Protein AF-A0A0A1CW19-F1 (afdb_monomer)

Solvent-accessible surface area (backbone atoms only — not comparable to full-atom values): 6695 Å² total; per-residue (Å²): 133,84,69,88,74,48,44,79,39,56,36,86,91,79,64,48,72,19,21,34,36,38,58,78,38,98,82,51,69,32,22,37,24,20,38,80,89,63,50,73,52,76,68,71,34,39,63,66,65,31,48,51,51,32,56,74,57,38,62,57,76,76,76,52,91,82,75,88,80,74,73,87,79,96,74,92,66,92,81,81,86,79,86,76,82,73,84,88,76,88,82,73,86,78,83,84,77,80,80,134

Radius of gyration: 20.57 Å; Cα contacts (8 Å, |Δi|>4): 118; chains: 1; bounding box: 57×41×46 Å

Sequence (100 aa):
MSIDNWLKVTRPDDGETVGYLAPLAADYSLLQPRTLLGHALGTATDFLDGEERLAAHGISELAERWQLQDAPPLSCVPVSVSLRFHPTALWWPRPSWSRP

pLDDT: mean 78.39, std 20.27, range [36.84, 97.56]

Structure (mmCIF, N/CA/C/O backbone):
data_AF-A0A0A1CW19-F1
#
_entry.id   AF-A0A0A1CW19-F1
#
loop_
_atom_site.group_PDB
_atom_site.id
_atom_site.type_symbol
_atom_site.label_atom_id
_atom_site.label_alt_id
_atom_site.label_comp_id
_atom_site.label_asym_id
_atom_site.label_entity_id
_atom_site.label_seq_id
_atom_site.pdbx_PDB_ins_code
_atom_site.Cartn_x
_atom_site.Cartn_y
_atom_site.Cartn_z
_atom_site.occupancy
_atom_site.B_iso_or_equiv
_atom_site.auth_seq_id
_atom_site.auth_comp_id
_atom_site.auth_asym_id
_atom_site.auth_atom_id
_atom_site.pdbx_PDB_model_num
ATOM 1 N N . MET A 1 1 ? 16.927 4.317 -0.169 1.00 53.00 1 MET A N 1
ATOM 2 C CA . MET A 1 1 ? 15.671 4.268 -0.943 1.00 53.00 1 MET A CA 1
ATOM 3 C C . MET A 1 1 ? 14.838 5.451 -0.500 1.00 53.00 1 MET A C 1
ATOM 5 O O . MET A 1 1 ? 14.482 5.498 0.668 1.00 53.00 1 MET A O 1
ATOM 9 N N . SER A 1 2 ? 14.648 6.439 -1.374 1.00 68.94 2 SER A N 1
ATOM 10 C CA . SER A 1 2 ? 13.689 7.519 -1.128 1.00 68.94 2 SER A CA 1
ATOM 11 C C . SER A 1 2 ? 12.277 6.961 -1.357 1.00 68.94 2 SER A C 1
ATOM 13 O O . SER A 1 2 ? 12.087 6.127 -2.242 1.00 68.94 2 SER A O 1
ATOM 15 N N . ILE A 1 3 ? 11.328 7.370 -0.515 1.00 79.31 3 ILE A N 1
ATOM 16 C CA . ILE A 1 3 ? 9.903 7.003 -0.602 1.00 79.31 3 ILE A CA 1
ATOM 17 C C . ILE A 1 3 ? 9.082 8.080 -1.321 1.00 79.31 3 ILE A C 1
ATOM 19 O O . ILE A 1 3 ? 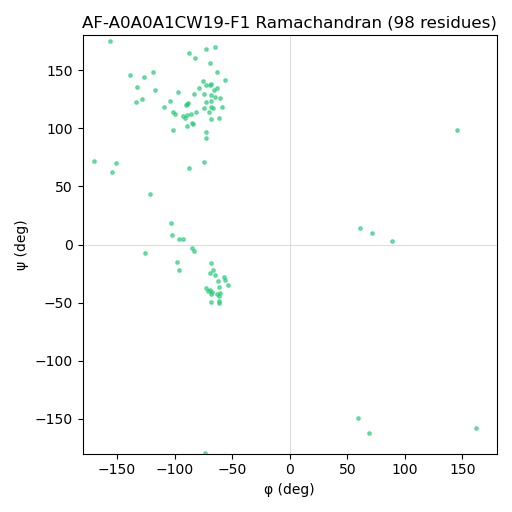7.864 7.971 -1.417 1.00 79.31 3 ILE A O 1
ATOM 23 N N . ASP A 1 4 ? 9.746 9.117 -1.836 1.00 85.25 4 ASP A N 1
ATOM 24 C CA . ASP A 1 4 ? 9.098 10.310 -2.390 1.00 85.25 4 ASP A CA 1
ATOM 25 C C . ASP A 1 4 ? 8.329 10.009 -3.690 1.00 85.25 4 ASP A C 1
ATOM 27 O O . ASP A 1 4 ? 7.497 10.802 -4.118 1.00 85.25 4 ASP A O 1
ATOM 31 N N . ASN A 1 5 ? 8.593 8.858 -4.320 1.00 89.38 5 ASN A N 1
ATOM 32 C CA . ASN A 1 5 ? 7.940 8.401 -5.548 1.00 89.38 5 ASN A CA 1
ATOM 33 C C . ASN A 1 5 ? 6.856 7.333 -5.320 1.00 89.38 5 ASN A C 1
ATOM 35 O O . ASN A 1 5 ? 6.375 6.738 -6.284 1.00 89.38 5 ASN A O 1
ATOM 39 N N . TRP A 1 6 ? 6.489 7.042 -4.069 1.00 94.75 6 TRP A N 1
ATOM 40 C CA . TRP A 1 6 ? 5.438 6.067 -3.782 1.00 94.75 6 TRP A CA 1
ATOM 41 C C . TRP A 1 6 ? 4.065 6.694 -3.990 1.00 94.75 6 TRP A C 1
ATOM 43 O O . TRP A 1 6 ? 3.790 7.803 -3.528 1.00 94.75 6 TRP A O 1
ATOM 53 N N . LEU A 1 7 ? 3.180 5.960 -4.658 1.00 94.69 7 LEU A N 1
ATOM 54 C CA . LEU A 1 7 ? 1.816 6.411 -4.899 1.00 94.69 7 LEU A CA 1
ATOM 55 C C . LEU A 1 7 ? 0.940 5.975 -3.729 1.00 94.69 7 LEU A C 1
ATOM 57 O O . LEU A 1 7 ? 0.849 4.791 -3.410 1.00 94.69 7 LEU A O 1
ATOM 61 N N . LYS A 1 8 ? 0.309 6.944 -3.073 1.00 95.38 8 LYS A N 1
ATOM 62 C CA . LYS A 1 8 ? -0.627 6.699 -1.980 1.00 95.38 8 LYS A CA 1
ATOM 63 C C . LYS A 1 8 ? -1.946 6.169 -2.541 1.00 95.38 8 LYS A C 1
ATOM 65 O O . LYS A 1 8 ? -2.524 6.811 -3.412 1.00 95.38 8 LYS A O 1
ATOM 70 N N . VAL A 1 9 ? -2.441 5.060 -1.994 1.00 95.25 9 VAL A N 1
ATOM 71 C CA . VAL A 1 9 ? -3.755 4.513 -2.349 1.00 95.25 9 VAL A CA 1
ATOM 72 C C . VAL A 1 9 ? -4.756 4.825 -1.244 1.00 95.25 9 VAL A C 1
ATOM 74 O O . VAL A 1 9 ? -4.549 4.484 -0.074 1.00 95.25 9 VAL A O 1
ATOM 77 N N . THR A 1 10 ? -5.843 5.490 -1.624 1.00 94.75 10 THR A N 1
ATOM 78 C CA . THR A 1 10 ? -6.959 5.831 -0.739 1.00 94.75 10 THR A CA 1
ATOM 79 C C . THR A 1 10 ? -8.225 5.148 -1.213 1.00 94.75 10 THR A C 1
ATOM 81 O O . THR A 1 10 ? -8.556 5.237 -2.392 1.00 94.75 10 THR A O 1
ATOM 84 N N . ARG A 1 11 ? -8.958 4.521 -0.295 1.00 90.00 11 ARG A N 1
ATOM 85 C CA . ARG A 1 11 ? -10.270 3.957 -0.590 1.00 90.00 11 ARG A CA 1
ATOM 86 C C . ARG A 1 11 ? -11.250 5.091 -0.938 1.00 90.00 11 ARG A C 1
ATOM 88 O O . ARG A 1 11 ? -11.369 6.034 -0.154 1.00 90.00 11 ARG A O 1
ATOM 95 N N . PRO A 1 12 ? -11.949 5.024 -2.087 1.00 85.31 12 PRO A N 1
ATOM 96 C CA . PRO A 1 12 ? -12.836 6.103 -2.525 1.00 85.31 12 PRO A CA 1
ATOM 97 C C . PRO A 1 12 ? -14.012 6.379 -1.579 1.00 85.31 12 PRO A C 1
ATOM 99 O O . PRO A 1 12 ? -14.450 7.522 -1.481 1.00 85.31 12 PRO A O 1
ATOM 102 N N . ASP A 1 13 ? -14.507 5.351 -0.883 1.00 87.81 13 ASP A N 1
ATOM 103 C CA . ASP A 1 13 ? -15.742 5.433 -0.091 1.00 87.81 13 ASP A CA 1
ATOM 104 C C . ASP A 1 13 ? -15.599 6.258 1.200 1.00 87.81 13 ASP A C 1
ATOM 106 O O . ASP A 1 13 ? -16.525 6.970 1.589 1.00 87.81 13 ASP A O 1
ATOM 110 N N . ASP A 1 14 ? -14.451 6.166 1.875 1.00 89.44 14 ASP A N 1
ATOM 111 C CA . ASP A 1 14 ? -14.195 6.777 3.189 1.00 89.44 14 ASP A CA 1
ATOM 112 C C . ASP A 1 14 ? -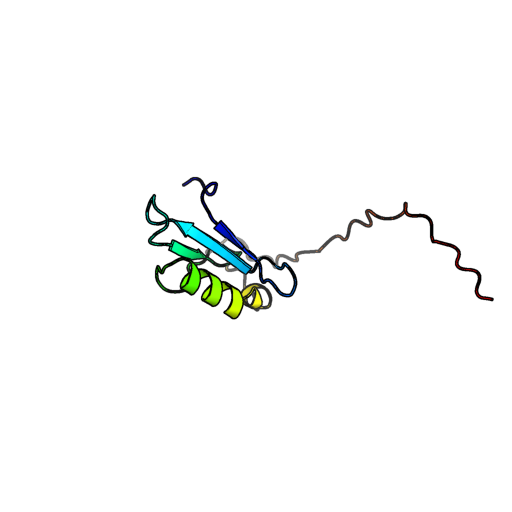12.947 7.680 3.216 1.00 89.44 14 ASP A C 1
ATOM 114 O O . ASP A 1 14 ? -12.703 8.376 4.205 1.00 89.44 14 ASP A O 1
ATOM 118 N N . GLY A 1 15 ? -12.162 7.707 2.134 1.00 90.06 15 GLY A N 1
ATOM 119 C CA . GLY A 1 15 ? -10.900 8.441 2.052 1.00 90.06 15 GLY A CA 1
ATOM 120 C C . GLY A 1 15 ? -9.768 7.817 2.875 1.00 90.06 15 GLY A C 1
ATOM 121 O O . GLY A 1 15 ? -8.714 8.443 3.047 1.00 90.06 15 GLY A O 1
ATOM 122 N N . GLU A 1 16 ? -9.953 6.601 3.396 1.00 91.31 16 GLU A N 1
ATOM 123 C CA . GLU A 1 16 ? -8.958 5.923 4.215 1.00 91.31 16 GLU A CA 1
ATOM 124 C C . GLU A 1 16 ? -7.746 5.509 3.377 1.00 91.31 16 GLU A C 1
ATOM 126 O O . GLU A 1 16 ? -7.860 5.005 2.262 1.00 91.31 16 GLU A O 1
ATOM 131 N N . THR A 1 17 ? -6.547 5.713 3.922 1.00 94.75 17 THR A N 1
ATOM 132 C CA . THR A 1 17 ? -5.311 5.270 3.266 1.00 94.75 17 THR A CA 1
ATOM 133 C C . THR A 1 17 ? -5.085 3.796 3.547 1.00 94.75 17 THR A C 1
ATOM 135 O O . THR A 1 17 ? -4.818 3.425 4.685 1.00 94.75 17 THR A O 1
ATOM 138 N N . VAL A 1 18 ? -5.146 2.973 2.506 1.00 94.62 18 VAL A N 1
ATOM 139 C CA . VAL A 1 18 ? -5.051 1.509 2.625 1.00 94.62 18 VAL A CA 1
ATOM 140 C C . VAL A 1 18 ? -3.646 0.975 2.330 1.00 94.62 18 VAL A C 1
ATOM 142 O O . VAL A 1 18 ? -3.313 -0.147 2.702 1.00 94.62 18 VAL A O 1
ATOM 145 N N . GLY A 1 19 ? -2.782 1.790 1.720 1.00 95.25 19 GLY A N 1
ATOM 146 C CA . GLY A 1 19 ? -1.381 1.451 1.500 1.00 95.25 19 GLY A CA 1
ATOM 147 C C . GLY A 1 19 ? -0.721 2.311 0.431 1.00 95.25 19 GLY A C 1
AT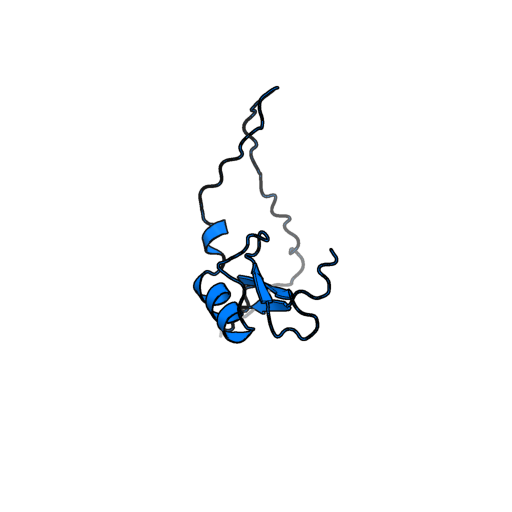OM 148 O O . GLY A 1 19 ? -1.163 3.428 0.143 1.00 95.25 19 GLY A O 1
ATOM 149 N N . TYR A 1 20 ? 0.356 1.779 -0.140 1.00 96.75 20 TYR A N 1
ATOM 150 C CA . TYR A 1 20 ? 1.195 2.476 -1.107 1.00 96.75 20 TYR A CA 1
ATOM 151 C C . TYR A 1 20 ? 1.618 1.555 -2.249 1.00 96.75 20 TYR A C 1
ATOM 153 O O . TYR A 1 20 ? 1.891 0.372 -2.046 1.00 96.75 20 TYR A O 1
ATOM 161 N N . LEU A 1 21 ? 1.747 2.115 -3.447 1.00 97.00 21 LEU A N 1
ATOM 162 C CA . LEU A 1 21 ? 2.352 1.456 -4.597 1.00 97.00 21 LEU A CA 1
ATOM 163 C C . LEU A 1 21 ? 3.781 1.972 -4.759 1.00 97.00 21 LEU A C 1
ATOM 165 O O . LEU A 1 21 ? 4.007 3.150 -5.045 1.00 97.00 21 LEU A O 1
ATOM 169 N N . ALA A 1 22 ? 4.749 1.082 -4.559 1.00 96.38 22 ALA A N 1
ATOM 170 C CA . ALA A 1 22 ? 6.160 1.386 -4.732 1.00 96.38 22 ALA A CA 1
ATOM 171 C C . ALA A 1 22 ? 6.578 1.094 -6.184 1.00 96.38 22 ALA A C 1
ATOM 173 O O . ALA A 1 22 ? 6.473 -0.060 -6.608 1.00 96.38 22 ALA A O 1
ATOM 174 N N . PRO A 1 23 ? 7.072 2.077 -6.953 1.00 95.88 23 PRO A N 1
ATOM 175 C CA . PRO A 1 23 ? 7.496 1.832 -8.324 1.00 95.88 23 PRO A CA 1
ATOM 176 C C . PRO A 1 23 ? 8.749 0.956 -8.381 1.00 95.88 23 PRO A C 1
ATOM 178 O O . PRO A 1 23 ? 9.754 1.237 -7.725 1.00 95.88 23 PRO A O 1
ATOM 181 N N . LEU A 1 24 ? 8.684 -0.108 -9.184 1.00 94.50 24 LEU A N 1
ATOM 182 C CA . LEU A 1 24 ? 9.831 -0.956 -9.528 1.00 94.50 24 LEU A CA 1
ATOM 183 C C . LEU A 1 24 ? 10.459 -0.556 -10.869 1.00 94.50 24 LEU A C 1
ATOM 185 O O . LEU A 1 24 ? 11.632 -0.838 -11.103 1.00 94.50 24 LEU A O 1
ATOM 189 N N . ALA A 1 25 ? 9.691 0.120 -11.724 1.00 92.12 25 ALA A N 1
ATOM 190 C CA . ALA A 1 25 ? 10.142 0.710 -12.977 1.00 92.12 25 ALA A CA 1
ATOM 191 C C . ALA A 1 25 ? 9.937 2.234 -12.959 1.00 92.12 25 ALA A C 1
ATOM 193 O O . ALA A 1 25 ? 9.005 2.740 -12.335 1.00 92.12 25 ALA A O 1
ATOM 194 N N . ALA A 1 26 ? 10.814 2.974 -13.644 1.00 89.12 26 ALA A N 1
ATOM 195 C CA . ALA A 1 26 ? 10.785 4.442 -13.662 1.00 89.12 26 ALA A CA 1
ATOM 196 C C . ALA A 1 26 ? 9.544 5.025 -14.364 1.00 89.12 26 ALA A C 1
ATOM 198 O O . ALA A 1 26 ? 9.179 6.172 -14.124 1.00 89.12 26 ALA A O 1
ATOM 199 N N . ASP A 1 27 ? 8.909 4.234 -15.225 1.00 92.06 27 ASP A N 1
ATOM 200 C CA . ASP A 1 27 ? 7.703 4.574 -15.978 1.00 92.06 27 ASP A CA 1
ATOM 201 C C . ASP A 1 27 ? 6.405 4.154 -15.267 1.00 92.06 27 ASP A C 1
ATOM 203 O O . ASP A 1 27 ? 5.330 4.308 -15.838 1.00 92.06 27 ASP A O 1
ATOM 207 N N . TYR A 1 28 ? 6.491 3.631 -14.036 1.00 92.12 28 TYR A N 1
ATOM 208 C CA . TYR A 1 28 ? 5.352 3.132 -13.255 1.00 92.12 28 TYR A CA 1
ATOM 209 C C . TYR A 1 28 ? 4.588 1.967 -13.909 1.00 92.12 28 TYR A C 1
ATOM 211 O O . TYR A 1 28 ? 3.508 1.611 -13.443 1.00 92.12 28 TYR A O 1
ATOM 219 N N . SER A 1 29 ? 5.156 1.323 -14.934 1.00 94.56 29 SER A N 1
ATOM 220 C CA . SER A 1 29 ? 4.557 0.139 -15.571 1.00 94.56 29 SER A CA 1
ATOM 221 C C . SER A 1 29 ? 4.473 -1.060 -14.626 1.00 94.56 29 SER A C 1
ATOM 223 O O . SER A 1 29 ? 3.609 -1.920 -14.783 1.00 94.56 29 SER A O 1
ATOM 225 N N . LEU A 1 30 ? 5.368 -1.109 -13.636 1.00 96.75 30 LEU A N 1
ATOM 226 C CA . LEU A 1 30 ? 5.446 -2.178 -12.657 1.00 96.75 30 LEU A CA 1
ATOM 227 C C . LEU A 1 30 ? 5.594 -1.607 -11.249 1.00 96.75 30 LEU A C 1
ATOM 229 O O . LEU A 1 30 ? 6.549 -0.881 -10.946 1.00 96.75 30 LEU A O 1
ATOM 233 N N . LEU A 1 31 ? 4.661 -1.978 -10.379 1.00 97.38 31 LEU A N 1
ATOM 234 C CA . LEU A 1 31 ? 4.532 -1.480 -9.019 1.00 97.38 31 LEU A CA 1
ATOM 235 C C . LEU A 1 31 ? 4.485 -2.651 -8.037 1.00 97.38 31 LEU A C 1
ATOM 237 O O . LEU A 1 31 ? 3.908 -3.697 -8.318 1.00 97.38 31 LEU A O 1
ATOM 241 N N . GLN A 1 32 ? 5.072 -2.475 -6.858 1.00 97.56 32 GLN A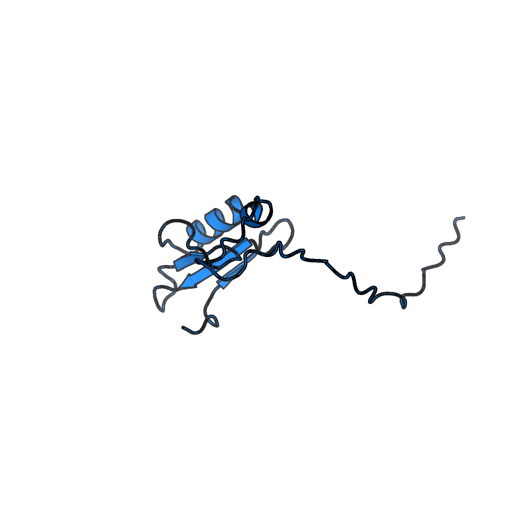 N 1
ATOM 242 C CA . GLN A 1 32 ? 4.908 -3.381 -5.727 1.00 97.56 32 GLN A CA 1
ATOM 243 C C . GLN A 1 32 ? 3.880 -2.779 -4.761 1.00 97.56 32 GLN A C 1
ATOM 245 O O . GLN A 1 32 ? 4.196 -1.777 -4.108 1.00 97.56 32 GLN A O 1
ATOM 250 N N . PRO A 1 33 ? 2.692 -3.389 -4.608 1.00 97.38 33 PRO A N 1
ATOM 251 C CA . PRO A 1 33 ? 1.760 -3.014 -3.556 1.00 97.38 33 PRO A CA 1
ATOM 252 C C . PRO A 1 33 ? 2.377 -3.278 -2.189 1.00 97.38 33 PRO A C 1
ATOM 254 O O . PRO A 1 33 ? 2.985 -4.334 -1.958 1.00 97.38 33 PRO A O 1
ATOM 257 N N . ARG A 1 34 ? 2.245 -2.305 -1.291 1.00 96.44 34 ARG A N 1
ATOM 258 C CA . ARG A 1 34 ? 2.728 -2.374 0.083 1.00 96.44 34 ARG A CA 1
ATOM 259 C C . ARG A 1 34 ? 1.654 -1.924 1.061 1.00 96.44 34 ARG A C 1
ATOM 261 O O . ARG A 1 34 ? 1.008 -0.899 0.842 1.00 96.44 34 ARG A O 1
ATOM 268 N N . THR A 1 35 ? 1.489 -2.680 2.145 1.00 94.38 35 THR A N 1
ATOM 269 C CA . THR A 1 35 ? 0.559 -2.337 3.229 1.00 94.38 35 THR A CA 1
ATOM 270 C C . THR A 1 35 ? 0.998 -1.049 3.926 1.00 94.38 35 THR A C 1
ATOM 272 O O . THR A 1 35 ? 2.107 -0.550 3.707 1.00 94.38 35 THR A O 1
ATOM 275 N N . LEU A 1 36 ? 0.149 -0.502 4.799 1.00 92.06 36 LEU A N 1
ATOM 276 C CA . LEU A 1 36 ? 0.479 0.699 5.577 1.00 92.06 36 LEU A CA 1
ATOM 277 C C . LEU A 1 36 ? 1.757 0.525 6.425 1.00 92.06 36 LEU A C 1
ATOM 279 O O . LEU A 1 36 ? 2.465 1.495 6.681 1.00 92.06 36 LEU A O 1
ATOM 283 N N . LEU A 1 37 ? 2.073 -0.713 6.820 1.00 90.12 37 LEU A N 1
ATOM 284 C CA . LEU A 1 37 ? 3.287 -1.068 7.562 1.00 90.12 37 LEU A CA 1
ATOM 285 C C . LEU A 1 37 ? 4.506 -1.313 6.655 1.00 90.12 37 LEU A C 1
ATOM 287 O O . LEU A 1 37 ? 5.609 -1.554 7.139 1.00 90.12 37 LEU A O 1
ATOM 291 N N . GLY A 1 38 ? 4.329 -1.234 5.334 1.00 90.62 38 GLY A N 1
ATOM 292 C CA . GLY A 1 38 ? 5.385 -1.406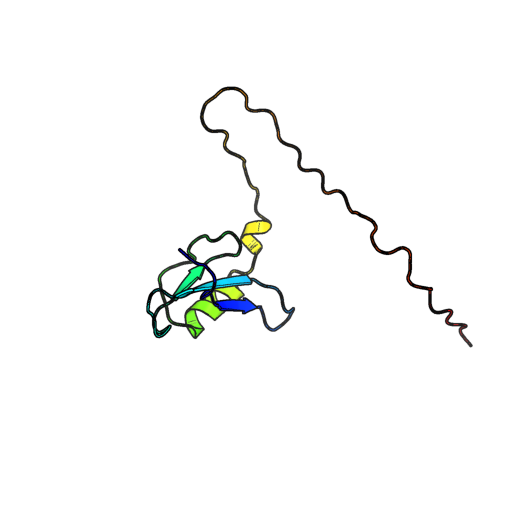 4.339 1.00 90.62 38 GLY A CA 1
ATOM 293 C C . GLY A 1 38 ? 5.602 -2.848 3.876 1.00 90.62 38 GLY A C 1
ATOM 294 O O . GLY A 1 38 ? 6.495 -3.083 3.052 1.00 90.62 38 GLY A O 1
ATOM 295 N N . HIS A 1 39 ? 4.802 -3.809 4.347 1.00 92.31 39 HIS A N 1
ATOM 296 C CA . HIS A 1 39 ? 4.877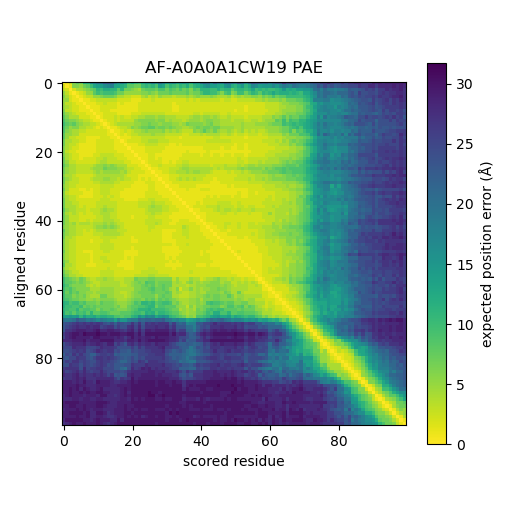 -5.208 3.922 1.00 92.31 39 HIS A CA 1
ATOM 297 C C . HIS A 1 39 ? 4.438 -5.359 2.466 1.00 92.31 39 HIS A C 1
ATOM 299 O O . HIS A 1 39 ? 3.477 -4.729 2.040 1.00 92.31 39 HIS A O 1
ATOM 305 N N . ALA A 1 40 ? 5.145 -6.180 1.688 1.00 95.62 40 ALA A N 1
ATOM 306 C CA . ALA A 1 40 ? 4.768 -6.444 0.303 1.00 95.62 40 ALA A CA 1
ATOM 307 C C . ALA A 1 40 ? 3.463 -7.252 0.259 1.00 95.62 40 ALA A C 1
ATOM 309 O O . ALA A 1 40 ? 3.388 -8.339 0.832 1.00 95.62 40 ALA A O 1
ATOM 310 N N . LEU A 1 41 ? 2.456 -6.727 -0.437 1.00 94.94 41 LEU A N 1
ATOM 311 C CA . LEU A 1 41 ? 1.166 -7.383 -0.607 1.00 94.94 41 LEU A CA 1
ATOM 312 C C . LEU A 1 41 ? 1.100 -8.036 -1.992 1.00 94.94 41 LEU A C 1
ATOM 314 O O . LEU A 1 41 ? 0.831 -7.384 -3.000 1.00 94.94 41 LEU A O 1
ATOM 318 N N . GLY A 1 42 ? 1.365 -9.342 -2.035 1.00 94.19 42 GLY A N 1
ATOM 319 C CA . GLY A 1 42 ? 1.392 -10.113 -3.278 1.00 94.19 42 GLY A CA 1
ATOM 320 C C . GLY A 1 42 ? 2.569 -9.760 -4.198 1.00 94.19 42 GLY A C 1
ATOM 321 O O . GLY A 1 42 ? 3.576 -9.187 -3.777 1.00 94.19 42 GLY A O 1
ATOM 322 N N . THR A 1 43 ? 2.453 -10.148 -5.468 1.00 95.81 43 THR A N 1
ATOM 323 C CA . THR A 1 43 ? 3.479 -9.904 -6.493 1.00 95.81 43 THR A CA 1
ATOM 324 C C . THR A 1 43 ? 3.375 -8.502 -7.086 1.00 95.81 43 THR A C 1
ATOM 326 O O . THR A 1 43 ? 2.310 -7.883 -7.050 1.00 95.81 43 THR A O 1
ATOM 329 N N . ALA A 1 44 ? 4.469 -8.046 -7.699 1.00 97.00 44 ALA A N 1
ATOM 330 C CA . ALA A 1 44 ? 4.471 -6.839 -8.510 1.00 97.00 44 ALA A CA 1
ATOM 331 C C . ALA A 1 44 ? 3.422 -6.912 -9.631 1.00 97.00 44 ALA A C 1
ATOM 333 O O . ALA A 1 44 ? 3.195 -7.982 -10.204 1.00 97.00 44 ALA A O 1
ATOM 334 N N . THR A 1 45 ? 2.772 -5.785 -9.897 1.00 97.56 45 THR A N 1
ATOM 335 C CA . THR A 1 45 ? 1.602 -5.682 -10.772 1.00 97.56 45 THR A CA 1
ATOM 336 C C . THR A 1 45 ? 1.471 -4.257 -11.319 1.00 97.56 45 THR A C 1
ATOM 338 O O . THR A 1 45 ? 2.274 -3.389 -10.965 1.00 97.56 45 THR A O 1
ATOM 341 N N . ASP A 1 46 ? 0.515 -4.013 -12.210 1.00 97.00 46 ASP A N 1
ATOM 342 C CA . ASP A 1 46 ? 0.220 -2.660 -12.688 1.00 97.00 46 ASP A CA 1
ATOM 343 C C . ASP A 1 46 ? -0.513 -1.804 -11.635 1.00 97.00 46 ASP A C 1
ATOM 345 O O . ASP A 1 46 ? -0.757 -2.222 -10.501 1.00 97.00 46 ASP A O 1
ATOM 349 N N . PHE A 1 47 ? -0.824 -0.560 -11.997 1.00 95.31 47 PHE A N 1
ATOM 350 C CA . PHE A 1 47 ? -1.498 0.378 -11.107 1.00 95.31 47 PHE A CA 1
ATOM 351 C C . PHE A 1 47 ? -2.888 -0.087 -10.668 1.00 95.31 47 PHE A C 1
ATOM 353 O O . PHE A 1 47 ? -3.169 -0.054 -9.471 1.00 95.31 47 PHE A O 1
ATOM 360 N N . LEU A 1 48 ? -3.730 -0.526 -11.604 1.00 95.56 48 LEU A N 1
ATOM 361 C CA . LEU A 1 48 ? -5.131 -0.836 -11.327 1.00 95.56 48 LEU A CA 1
ATOM 362 C C . LEU A 1 48 ? -5.235 -2.076 -10.439 1.00 95.56 48 LEU A C 1
ATOM 364 O O . LEU A 1 48 ? -5.851 -2.034 -9.376 1.00 95.56 48 LEU A O 1
ATOM 368 N N . ASP A 1 49 ? -4.532 -3.143 -10.814 1.00 96.62 49 ASP A N 1
ATOM 369 C CA . ASP A 1 49 ? -4.494 -4.379 -10.034 1.00 96.62 49 ASP A CA 1
ATOM 370 C C . ASP A 1 49 ? -3.901 -4.142 -8.636 1.00 96.62 49 ASP A C 1
ATOM 372 O O . ASP A 1 49 ? -4.309 -4.758 -7.648 1.00 96.62 49 ASP A O 1
ATOM 376 N N . GLY A 1 50 ? -2.898 -3.266 -8.535 1.00 96.31 50 GLY A N 1
ATOM 377 C CA . GLY A 1 50 ? -2.273 -2.917 -7.266 1.00 96.31 50 GLY A CA 1
ATOM 378 C C . GLY A 1 50 ? -3.207 -2.127 -6.351 1.00 96.31 50 GLY A C 1
ATOM 379 O O . GLY A 1 50 ? -3.266 -2.403 -5.150 1.00 96.31 50 GLY A O 1
ATOM 380 N N . GLU A 1 51 ? -3.939 -1.168 -6.918 1.00 95.31 51 GLU A N 1
ATOM 381 C CA . GLU A 1 51 ? -4.945 -0.368 -6.223 1.00 95.31 51 GLU A CA 1
ATOM 382 C C . GLU A 1 51 ? -6.074 -1.250 -5.679 1.00 95.31 51 GLU A C 1
ATOM 384 O O . GLU A 1 51 ? -6.362 -1.207 -4.480 1.00 95.31 51 GLU A O 1
ATOM 389 N N . GLU A 1 52 ? -6.652 -2.110 -6.520 1.00 95.00 52 GLU A N 1
ATOM 390 C CA . GLU A 1 52 ? -7.740 -3.013 -6.135 1.00 95.00 52 GLU A CA 1
ATOM 391 C C . GLU A 1 52 ? -7.323 -3.973 -5.016 1.00 95.00 52 GLU A C 1
ATOM 393 O O . GLU A 1 52 ? -8.067 -4.169 -4.051 1.00 95.00 52 GLU A O 1
ATOM 398 N N . ARG A 1 53 ? -6.106 -4.533 -5.082 1.00 95.31 53 ARG A N 1
ATOM 399 C CA . ARG A 1 53 ? -5.574 -5.409 -4.023 1.00 95.31 53 ARG A CA 1
ATOM 400 C C . ARG A 1 53 ? -5.455 -4.688 -2.687 1.00 95.31 53 ARG A C 1
ATOM 402 O O . ARG A 1 53 ? -5.822 -5.253 -1.656 1.00 95.31 53 ARG A O 1
ATOM 409 N N . LEU A 1 54 ? -4.943 -3.458 -2.690 1.00 95.00 54 LEU A N 1
ATOM 410 C CA . LEU A 1 54 ? -4.812 -2.656 -1.474 1.00 95.00 54 LEU A CA 1
ATOM 411 C C . LEU A 1 54 ? -6.182 -2.252 -0.924 1.00 95.00 54 LEU A C 1
ATOM 413 O O . LEU A 1 54 ? -6.396 -2.340 0.283 1.00 95.00 54 LEU A O 1
ATOM 417 N N . ALA A 1 55 ? -7.123 -1.870 -1.788 1.00 92.94 55 ALA A N 1
ATOM 418 C CA . ALA A 1 55 ? -8.486 -1.534 -1.389 1.00 92.94 55 ALA A CA 1
ATOM 419 C C . ALA A 1 55 ? -9.224 -2.735 -0.774 1.00 92.94 55 ALA A C 1
ATOM 421 O O . ALA A 1 55 ? -9.881 -2.587 0.259 1.00 92.94 55 ALA A O 1
ATOM 422 N N . ALA A 1 56 ? -9.073 -3.924 -1.367 1.00 92.00 56 ALA A N 1
ATOM 423 C CA . ALA A 1 56 ? -9.677 -5.160 -0.878 1.00 92.00 56 ALA A CA 1
ATOM 424 C C . ALA A 1 56 ? -9.059 -5.643 0.446 1.00 92.00 56 ALA A C 1
ATOM 426 O O . ALA A 1 56 ? -9.782 -6.115 1.321 1.00 92.00 56 ALA A O 1
ATOM 427 N N . HIS A 1 57 ? -7.738 -5.519 0.610 1.00 92.06 57 HIS A N 1
ATOM 428 C CA . HIS A 1 57 ? -7.049 -5.865 1.858 1.00 92.06 57 HIS A CA 1
ATOM 429 C C . HIS A 1 57 ? -7.349 -4.863 2.984 1.00 92.06 57 HIS A C 1
ATOM 431 O O . HIS A 1 57 ? -7.520 -5.242 4.143 1.00 92.06 57 HIS A O 1
ATOM 437 N N . GLY A 1 58 ? -7.409 -3.571 2.651 1.00 89.69 58 GLY A N 1
ATOM 438 C CA . GLY A 1 58 ? -7.596 -2.496 3.615 1.00 89.69 58 GLY A CA 1
ATOM 439 C C . GLY A 1 58 ? -6.495 -2.452 4.679 1.00 89.69 58 GLY A C 1
ATOM 440 O O . GLY A 1 58 ? -5.347 -2.836 4.446 1.00 89.69 58 GLY A O 1
ATOM 441 N N . ILE A 1 59 ? -6.869 -1.990 5.873 1.00 89.69 59 ILE A N 1
ATOM 442 C CA . ILE A 1 59 ? -5.993 -1.918 7.052 1.00 89.69 59 ILE A CA 1
ATOM 443 C C . ILE A 1 59 ? -6.275 -3.030 8.072 1.00 89.69 59 ILE A C 1
ATOM 445 O O . ILE A 1 59 ? -5.908 -2.902 9.238 1.00 89.69 59 ILE A O 1
ATOM 449 N N . SER A 1 60 ? -6.951 -4.109 7.664 1.00 84.75 60 SER A N 1
ATOM 450 C CA . SER A 1 60 ? -7.378 -5.184 8.571 1.00 84.75 60 SER A CA 1
ATOM 451 C C . SER A 1 60 ? -6.219 -5.806 9.356 1.00 84.75 60 SER A C 1
ATOM 453 O O . SER A 1 60 ? -6.408 -6.165 10.514 1.00 84.75 60 SER A O 1
ATOM 455 N N . GLU A 1 61 ? -5.013 -5.820 8.779 1.00 81.44 61 GLU A N 1
ATOM 456 C CA . GLU A 1 61 ? -3.760 -6.228 9.436 1.00 81.44 61 GLU A CA 1
ATOM 457 C C . GLU A 1 61 ? -3.513 -5.465 10.759 1.00 81.44 61 GLU A C 1
ATOM 459 O O . GLU A 1 61 ? -3.032 -6.026 11.742 1.00 81.44 61 GLU A O 1
ATOM 464 N N . LEU A 1 62 ? -3.903 -4.185 10.849 1.00 85.38 62 LEU A N 1
ATOM 465 C CA . LEU A 1 62 ? -3.752 -3.383 12.072 1.00 85.38 62 LEU A CA 1
ATOM 466 C C . LEU A 1 62 ? -4.682 -3.832 13.204 1.00 85.38 62 LEU A C 1
ATOM 468 O O . LEU A 1 62 ? -4.384 -3.585 14.372 1.00 85.38 62 LEU A O 1
ATOM 472 N N . ALA A 1 63 ? -5.801 -4.478 12.874 1.00 85.38 63 ALA A N 1
ATOM 473 C CA . ALA A 1 63 ? -6.744 -5.011 13.853 1.00 85.38 63 ALA A CA 1
ATOM 474 C C . ALA A 1 63 ? -6.323 -6.390 14.391 1.00 85.38 63 ALA A C 1
ATOM 476 O O . ALA A 1 63 ? -6.973 -6.925 15.293 1.00 85.38 63 ALA A O 1
ATOM 477 N N . GLU A 1 64 ? -5.254 -6.980 13.852 1.00 84.88 64 GLU A N 1
ATOM 478 C CA . GLU A 1 64 ? -4.761 -8.279 14.291 1.00 84.88 64 GLU A CA 1
ATOM 479 C C . GLU A 1 64 ? -4.072 -8.222 15.661 1.00 84.88 64 GLU A C 1
ATOM 481 O O . GLU A 1 64 ? -3.775 -7.168 16.228 1.00 84.88 64 GLU A O 1
ATOM 486 N N . ARG A 1 65 ? -3.819 -9.401 16.238 1.00 86.69 65 ARG A N 1
ATOM 487 C CA . ARG A 1 65 ? -3.109 -9.514 17.511 1.00 86.69 65 ARG A CA 1
ATOM 488 C C . ARG A 1 65 ? -1.603 -9.502 17.276 1.00 86.69 65 ARG A C 1
ATOM 490 O O . ARG A 1 65 ? -1.014 -10.523 16.937 1.00 86.69 65 ARG A O 1
ATOM 497 N N . TRP A 1 66 ? -0.977 -8.373 17.574 1.00 83.06 66 TRP A N 1
ATOM 498 C CA . TRP A 1 66 ? 0.468 -8.207 17.469 1.00 83.06 66 TRP A CA 1
ATOM 499 C C . TRP A 1 66 ? 1.181 -8.730 18.716 1.00 83.06 66 TRP A C 1
ATOM 501 O O . TRP A 1 66 ? 0.834 -8.377 19.845 1.00 83.06 66 TRP A O 1
ATOM 511 N N . GLN A 1 67 ? 2.189 -9.577 18.511 1.00 82.81 67 GLN A N 1
ATOM 512 C CA . GLN A 1 67 ? 3.095 -10.022 19.565 1.00 82.81 67 GLN A CA 1
ATOM 513 C C . GLN A 1 67 ? 4.458 -9.387 19.331 1.00 82.81 67 GLN A C 1
ATOM 515 O O . GLN A 1 67 ? 5.095 -9.627 18.307 1.00 82.81 67 GLN A O 1
ATOM 520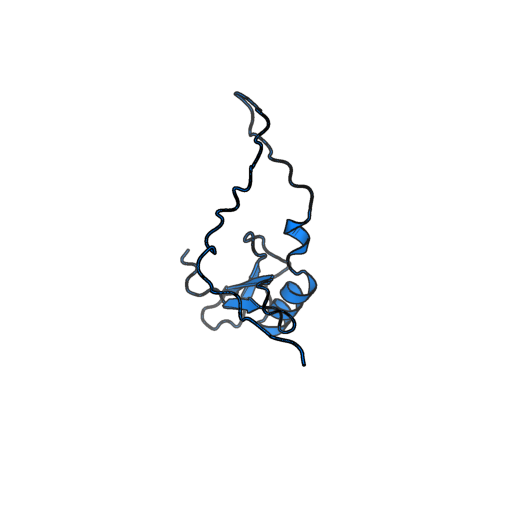 N N . LEU A 1 68 ? 4.909 -8.585 20.291 1.00 81.31 68 LEU A N 1
ATOM 521 C CA . LEU A 1 68 ? 6.283 -8.113 20.303 1.00 81.31 68 LEU A CA 1
A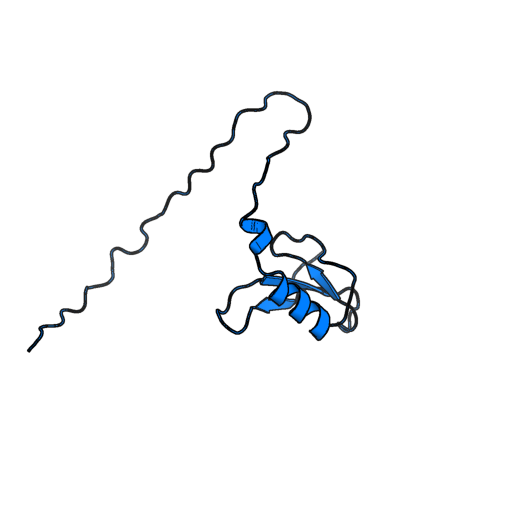TOM 522 C C . LEU A 1 68 ? 7.188 -9.304 20.630 1.00 81.31 68 LEU A C 1
ATOM 524 O O . LEU A 1 68 ? 7.116 -9.854 21.729 1.00 81.31 68 LEU A O 1
ATOM 528 N N . GLN A 1 69 ? 8.017 -9.710 19.674 1.00 74.50 69 GLN A N 1
ATOM 529 C CA . GLN A 1 69 ? 9.084 -10.666 19.933 1.00 74.50 69 GLN A CA 1
ATOM 530 C C . GLN A 1 69 ? 10.329 -9.894 20.349 1.00 74.50 69 GLN A C 1
ATOM 532 O O . GLN A 1 69 ? 10.918 -9.166 19.554 1.00 74.50 69 GLN A O 1
ATOM 537 N N . ASP A 1 70 ? 10.704 -10.050 21.612 1.00 70.06 70 ASP A N 1
ATOM 538 C CA . ASP A 1 70 ? 12.005 -9.619 22.101 1.00 70.06 70 ASP A CA 1
ATOM 539 C C . ASP A 1 70 ? 13.059 -10.599 21.555 1.00 70.06 70 ASP A C 1
ATOM 541 O O . ASP A 1 70 ? 12.936 -11.817 21.730 1.00 70.06 70 ASP A O 1
ATOM 545 N N . ALA A 1 71 ? 14.061 -10.099 20.832 1.00 64.00 71 ALA A N 1
ATOM 546 C CA . ALA A 1 71 ? 15.205 -10.920 20.437 1.00 64.00 71 ALA A CA 1
ATOM 547 C C . ALA A 1 71 ? 15.953 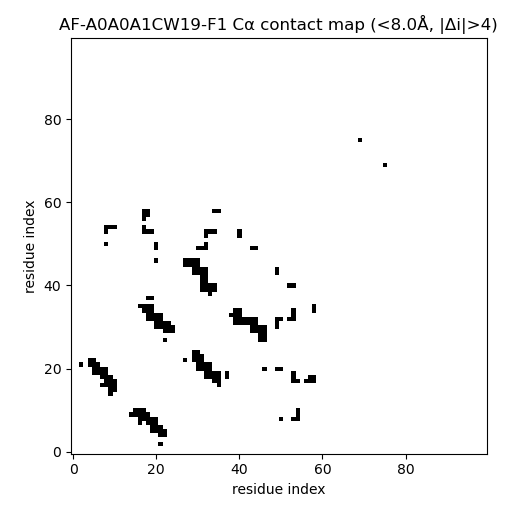-11.380 21.712 1.00 64.00 71 ALA A C 1
ATOM 549 O O . ALA A 1 71 ? 15.935 -10.675 22.722 1.00 64.00 71 ALA A O 1
ATOM 550 N N . PRO A 1 72 ? 16.589 -12.565 21.741 1.00 57.34 72 PRO A N 1
ATOM 551 C CA . PRO A 1 72 ? 17.024 -13.154 23.008 1.00 57.34 72 PRO A CA 1
ATOM 552 C C . PRO A 1 72 ? 18.189 -12.383 23.659 1.00 57.34 72 PRO A C 1
ATOM 554 O O . PRO A 1 72 ? 19.057 -11.870 22.954 1.00 57.34 72 PRO A O 1
ATOM 557 N N . PRO A 1 73 ? 18.335 -12.515 24.993 1.00 58.59 73 PRO A N 1
ATOM 558 C CA . PRO A 1 73 ? 17.776 -11.678 26.058 1.00 58.59 73 PRO A CA 1
ATOM 559 C C . PRO A 1 73 ? 18.717 -10.482 26.371 1.00 58.59 73 PRO A C 1
ATOM 561 O O . PRO A 1 73 ? 19.867 -10.467 25.953 1.00 58.59 73 PRO A O 1
ATOM 564 N N . LEU A 1 74 ? 18.296 -9.427 27.074 1.00 48.28 74 LEU A N 1
ATOM 565 C CA . LEU A 1 74 ? 18.214 -9.397 28.540 1.00 48.28 74 LEU A CA 1
ATOM 566 C C . LEU A 1 74 ? 17.094 -8.455 29.027 1.00 48.28 74 LEU A C 1
ATOM 568 O O . LEU A 1 74 ? 17.373 -7.405 29.595 1.00 48.28 74 LEU A O 1
ATOM 572 N N . SER A 1 75 ? 15.832 -8.830 28.812 1.00 58.62 75 SER A N 1
ATOM 573 C CA . SER A 1 75 ? 14.673 -8.656 29.718 1.00 58.62 75 SER A CA 1
ATOM 574 C C . SER A 1 75 ? 13.384 -8.395 28.936 1.00 58.62 75 SER A C 1
ATOM 576 O O . SER A 1 75 ? 13.056 -7.269 28.580 1.00 58.62 75 SER A O 1
ATOM 578 N N . CYS A 1 76 ? 12.600 -9.459 28.754 1.00 47.78 76 CYS A N 1
ATOM 579 C CA . CYS A 1 76 ? 11.237 -9.358 28.252 1.00 47.78 76 CYS A CA 1
ATOM 580 C C . CYS A 1 76 ? 10.358 -8.761 29.362 1.00 47.78 76 CYS A C 1
ATOM 582 O O . CYS A 1 76 ? 9.867 -9.471 30.244 1.00 47.78 76 CYS A O 1
ATOM 584 N N . VAL A 1 77 ? 10.225 -7.435 29.367 1.00 59.62 77 VAL A N 1
ATOM 585 C CA . VAL A 1 77 ? 9.259 -6.713 30.200 1.00 59.62 77 VAL A CA 1
ATOM 586 C C . VAL A 1 77 ? 8.037 -6.419 29.328 1.00 59.62 77 VAL A C 1
ATOM 588 O O . VAL A 1 77 ? 8.205 -5.929 28.210 1.00 59.62 77 VAL A O 1
ATOM 591 N N . PRO A 1 78 ? 6.802 -6.693 29.787 1.00 56.69 78 PRO A N 1
ATOM 592 C CA . PRO A 1 78 ? 5.613 -6.339 29.022 1.00 56.69 78 PRO A CA 1
ATOM 593 C C . PRO A 1 78 ? 5.581 -4.825 28.775 1.00 56.69 78 PRO A C 1
ATOM 595 O O . PRO A 1 78 ? 5.526 -4.030 29.714 1.00 56.69 78 PRO A O 1
ATOM 598 N N . VAL A 1 79 ? 5.614 -4.426 27.503 1.00 55.38 79 VAL A N 1
ATOM 599 C CA . VAL A 1 79 ? 5.449 -3.027 27.103 1.00 55.38 79 VAL A CA 1
ATOM 600 C C . VAL A 1 79 ? 3.956 -2.736 26.986 1.00 55.38 79 VAL A C 1
ATOM 602 O O . VAL A 1 79 ? 3.277 -3.243 26.096 1.00 55.38 79 VAL A O 1
ATOM 605 N N . SER A 1 80 ? 3.442 -1.899 27.884 1.00 62.81 80 SER A N 1
ATOM 606 C CA . SER A 1 80 ? 2.105 -1.315 27.761 1.00 62.81 80 SER A CA 1
ATOM 607 C C . SER A 1 80 ? 2.186 -0.010 26.972 1.00 62.81 80 SER A C 1
ATOM 609 O O . SER A 1 80 ? 2.864 0.929 27.389 1.00 62.81 80 SER A O 1
ATOM 611 N N . VAL A 1 81 ? 1.466 0.077 25.852 1.00 51.81 81 VAL A N 1
ATOM 612 C CA . VAL A 1 81 ? 1.287 1.331 25.106 1.00 51.81 81 VAL A CA 1
ATOM 613 C C . VAL A 1 81 ? 0.038 2.036 25.632 1.00 51.81 81 VAL A C 1
ATOM 615 O O . VAL A 1 81 ? -1.083 1.598 25.390 1.00 51.81 81 VAL A O 1
ATOM 618 N N . SER A 1 82 ? 0.223 3.140 26.357 1.00 47.81 82 SER A N 1
ATOM 619 C CA . SER A 1 82 ? -0.879 4.012 26.780 1.00 47.81 82 SER A CA 1
ATOM 620 C C . SER A 1 82 ? -1.083 5.128 25.760 1.00 47.81 82 SER A C 1
ATOM 622 O O . SER A 1 82 ? -0.266 6.047 25.666 1.00 47.81 82 SER A O 1
ATOM 624 N N . LEU A 1 83 ? -2.196 5.084 25.026 1.00 45.22 83 LEU A N 1
ATOM 625 C CA . LEU A 1 83 ? -2.643 6.201 24.197 1.00 45.22 83 LEU A CA 1
ATOM 626 C C . LEU A 1 83 ? -3.079 7.355 25.110 1.00 45.22 83 LEU A C 1
ATOM 628 O O . LEU A 1 83 ? -4.115 7.291 25.771 1.00 45.22 83 LEU A O 1
ATOM 632 N N . ARG A 1 84 ? -2.280 8.425 25.166 1.00 47.03 84 ARG A N 1
ATOM 633 C CA . ARG A 1 84 ? -2.712 9.692 25.765 1.00 47.03 84 ARG A CA 1
ATOM 634 C C . ARG A 1 84 ? -3.486 10.478 24.721 1.00 47.03 84 ARG A C 1
ATOM 636 O O . ARG A 1 84 ? -2.891 11.105 23.850 1.00 47.03 84 ARG A O 1
ATOM 643 N N . PHE A 1 85 ? -4.806 10.492 24.853 1.00 41.66 85 PHE A N 1
ATOM 644 C CA . PHE A 1 85 ? -5.621 11.510 24.205 1.00 41.66 85 PHE A CA 1
ATOM 645 C C . PHE A 1 85 ? -5.196 12.877 24.751 1.00 41.66 85 PHE A C 1
ATOM 647 O O . PHE A 1 85 ? -5.429 13.181 25.920 1.00 41.66 85 PHE A O 1
ATOM 654 N N . HIS A 1 86 ? -4.531 13.688 23.926 1.00 39.41 86 HIS A N 1
ATOM 655 C CA . HIS A 1 86 ? -4.453 15.121 24.177 1.00 39.41 86 HIS A CA 1
ATOM 656 C C . HIS A 1 86 ? -5.820 15.709 23.818 1.00 39.41 86 HIS A C 1
ATOM 658 O O . HIS A 1 86 ? -6.219 15.618 22.655 1.00 39.41 86 HIS A O 1
ATOM 664 N N . PRO A 1 87 ? -6.558 16.302 24.769 1.00 44.94 87 PRO A N 1
ATOM 665 C CA . PRO A 1 87 ? -7.770 17.035 24.455 1.00 44.94 87 PRO A CA 1
ATOM 666 C C . PRO A 1 87 ? -7.383 18.375 23.817 1.00 44.94 87 PRO A C 1
ATOM 668 O O . PRO A 1 87 ? -7.520 19.432 24.425 1.00 44.94 87 PRO A O 1
ATOM 671 N N . THR A 1 88 ? -6.884 18.362 22.583 1.00 54.81 88 THR A N 1
ATOM 672 C CA . THR A 1 88 ? -6.686 19.593 21.811 1.00 54.81 88 THR A CA 1
ATOM 673 C C . THR A 1 88 ? -7.974 19.919 21.063 1.00 54.81 88 THR A C 1
ATOM 675 O O . THR A 1 88 ? -8.023 19.836 19.845 1.00 54.81 88 THR A O 1
ATOM 678 N N . ALA A 1 89 ? -9.036 20.242 21.806 1.00 47.62 89 ALA A N 1
ATOM 679 C CA . ALA A 1 89 ? -10.227 20.926 21.290 1.00 47.62 89 ALA A CA 1
ATOM 680 C C . ALA A 1 89 ? -11.141 21.362 22.450 1.00 47.62 89 ALA A C 1
ATOM 682 O O . ALA A 1 89 ? -12.209 20.801 22.677 1.00 47.62 89 ALA A O 1
ATOM 683 N N . LEU A 1 90 ? -10.724 22.382 23.200 1.00 46.31 90 LEU A N 1
ATOM 684 C CA . LEU A 1 90 ? -11.592 23.105 24.145 1.00 46.31 90 LEU A CA 1
ATOM 685 C C . LEU A 1 90 ? -11.649 24.592 23.775 1.00 46.31 90 LEU A C 1
ATOM 687 O O . LEU A 1 90 ? -11.481 25.476 24.601 1.00 46.31 90 LEU A O 1
ATOM 691 N N . TRP A 1 91 ? -11.788 24.866 22.480 1.00 46.56 91 TRP A N 1
ATOM 692 C CA . TRP A 1 91 ? -11.993 26.208 21.942 1.00 46.56 91 TRP A CA 1
ATOM 693 C C . TRP A 1 91 ? -12.728 26.100 20.605 1.00 46.56 91 TRP A C 1
ATOM 695 O O . TRP A 1 91 ? -12.236 26.472 19.549 1.00 46.56 91 TRP A O 1
ATOM 705 N N . TRP A 1 92 ? -13.946 25.561 20.669 1.00 36.84 92 TRP A N 1
ATOM 706 C CA . TRP A 1 92 ? -14.987 25.880 19.699 1.00 36.84 92 TRP A CA 1
ATOM 707 C C . TRP A 1 92 ? -16.241 26.298 20.475 1.00 36.84 92 TRP A C 1
ATOM 709 O O . TRP A 1 92 ? -16.675 25.549 21.357 1.00 36.84 92 TRP A O 1
ATOM 719 N N . PRO A 1 93 ? -16.821 27.483 20.227 1.00 40.38 93 PRO A N 1
ATOM 720 C CA . PRO A 1 93 ? -18.068 27.866 20.874 1.00 40.38 93 PRO A CA 1
ATOM 721 C C . PRO A 1 93 ? -19.199 26.938 20.405 1.00 40.38 93 PRO A C 1
ATOM 723 O O . PRO A 1 93 ? -19.359 26.681 19.212 1.00 40.38 93 PRO A O 1
ATOM 726 N N . ARG A 1 94 ? -19.996 26.422 21.351 1.00 43.84 94 ARG A N 1
ATOM 727 C CA . ARG A 1 94 ? -21.226 25.677 21.043 1.00 43.84 94 ARG A CA 1
ATOM 728 C C . ARG A 1 94 ? -22.189 26.597 20.279 1.00 43.84 94 ARG A C 1
ATOM 730 O O . ARG A 1 94 ? -22.520 27.652 20.820 1.00 43.84 94 ARG A O 1
ATOM 737 N N . PRO A 1 95 ? -22.697 26.225 19.090 1.00 39.53 95 PRO A N 1
ATOM 738 C CA . PRO A 1 95 ? -23.801 26.958 18.490 1.00 39.53 95 PRO A CA 1
ATOM 739 C C . PRO A 1 95 ? -25.054 26.760 19.353 1.00 39.53 95 PRO A C 1
ATOM 741 O O . PRO A 1 95 ? -25.530 25.639 19.547 1.00 39.53 95 PRO A O 1
ATOM 744 N N . SER A 1 96 ? -25.566 27.856 19.911 1.00 49.38 96 SER A N 1
ATOM 745 C CA . SER A 1 96 ? -26.844 27.899 20.614 1.00 49.38 96 SER A CA 1
ATOM 746 C C . SER A 1 96 ? -27.975 27.798 19.592 1.00 49.38 96 SER A C 1
ATOM 748 O O . SER A 1 96 ? -28.362 28.796 18.987 1.00 49.38 96 SER A O 1
ATOM 750 N N . TRP A 1 97 ? -28.512 26.601 19.385 1.00 44.19 97 TRP A N 1
ATOM 751 C CA . TRP A 1 97 ? -29.784 26.455 18.685 1.00 44.19 97 TRP A CA 1
ATOM 752 C C . TRP A 1 97 ? -30.912 26.521 19.712 1.00 44.19 97 TRP A C 1
ATOM 754 O O . TRP A 1 97 ? -31.176 25.553 20.426 1.00 44.19 97 TRP A O 1
ATOM 764 N N . SER A 1 98 ? -31.566 27.679 19.793 1.00 49.06 98 SER A N 1
ATOM 765 C CA . SER A 1 98 ? -32.894 27.799 20.392 1.00 49.06 98 SER A CA 1
ATOM 766 C C . SER A 1 98 ? -33.881 27.085 19.472 1.00 49.06 98 SER A C 1
ATOM 768 O O . SER A 1 98 ? -34.011 27.449 18.304 1.00 49.06 98 SER A O 1
ATOM 770 N N . ARG A 1 99 ? -34.540 26.038 19.973 1.00 43.91 99 ARG A N 1
ATOM 771 C CA . ARG A 1 99 ? -35.669 25.428 19.267 1.00 43.91 99 ARG A CA 1
ATOM 772 C C . ARG A 1 99 ? -36.889 26.362 19.345 1.00 43.91 99 ARG A C 1
ATOM 774 O O . ARG A 1 99 ? -37.117 26.899 20.431 1.00 43.91 99 ARG A O 1
ATOM 781 N N . PRO A 1 100 ? -37.638 26.553 18.246 1.00 61.53 100 PRO A N 1
ATOM 782 C CA . PRO A 1 100 ? -38.993 27.092 18.301 1.00 61.53 100 PRO A CA 1
ATOM 783 C C . PRO A 1 100 ? -39.974 26.092 18.928 1.00 61.53 100 PRO A C 1
ATOM 785 O O . PRO A 1 100 ? -39.699 24.867 18.870 1.00 61.53 100 PRO A O 1
#

Secondary structure (DSSP, 8-state):
---TTPEEEE-TTT--EEEEEEESSTTSSSEEEEETT--B-SS-B-HHHHHHHHHHHTTGGGGS-----PPSSS------------------PPP-----

Mean predicted aligned error: 13.35 Å

Foldseek 3Di:
DDCPPWAFAAQPPPRHTLFTWDAPDPVQQWTFQAGPVRHTQDDIHHDVVSNVSSNVNGNVVVVDDDDDDDDDDDDDDDDDDDDDPDPPDPDDDDPDDDDD